Protein AF-A0AAV4T7Y0-F1 (afdb_monomer_lite)

InterPro domains:
  IPR001791 Laminin G domain [PF02210] (9-68)
  IPR001791 Laminin G domain [PS50025] (1-98)
  IPR013320 Concanavalin A-like lectin/glucanase domain superfamily [SSF49899] (9-99)
  IPR050372 Neurexin-related cell adhesion and synaptic protein [PTHR15036] (11-113)

Sequence (116 aa):
ITRATGFCHLSITVDGVYTERASTAGSFSMLSSSVIYVGGLAPTMAAQVLPASRVRNNFIGCVRKVEFIADSVNLDLISLAKSQSKLLRYHGDVQFFCQEMEAADPITFTTREAFL

Secondary structure (DSSP, 8-state):
-----EEEEEEEEETTTEEEEEEEEES--S--------S---HHHHHHH-TT-S--SPP-S-----EEEETTEEEEHHHHHHTT-TT----S---SS----PPPPPP---STT---

Foldseek 3Di:
DPLDKDKDKDWDDDPNPDIDIDIDIDSDDDDDDPDDDDQADDLVCCCVVPVPDPDSDGHDFDDDQDWDDDDPDIDRPLVCVVVVPPSDDDDDDDDSDGDDDDDDDDDDDPDPPDDD

pLDDT: mean 87.63, std 8.83, range [47.72, 98.31]

Structure (mmCIF, N/CA/C/O backbone):
data_AF-A0AAV4T7Y0-F1
#
_entry.id   AF-A0AAV4T7Y0-F1
#
loop_
_atom_site.group_PDB
_atom_site.id
_atom_site.type_symbol
_atom_site.label_atom_id
_atom_site.label_alt_id
_atom_site.label_comp_id
_atom_site.label_asym_id
_atom_site.label_entity_id
_atom_site.label_seq_id
_atom_site.pdbx_PDB_ins_code
_atom_site.Cartn_x
_atom_site.Cartn_y
_atom_site.Cartn_z
_atom_site.occupancy
_atom_site.B_iso_or_equiv
_atom_site.auth_seq_id
_atom_site.auth_comp_id
_atom_site.auth_asym_id
_atom_site.auth_atom_id
_atom_site.pdbx_PDB_model_num
ATOM 1 N N . ILE A 1 1 ? 36.613 11.281 -14.595 1.00 47.72 1 ILE A N 1
ATOM 2 C CA . ILE A 1 1 ? 35.371 10.590 -15.016 1.00 47.72 1 ILE A CA 1
ATOM 3 C C . ILE A 1 1 ? 34.258 11.116 -14.119 1.00 47.72 1 ILE A C 1
ATOM 5 O O . ILE A 1 1 ? 34.182 10.728 -12.960 1.00 47.72 1 ILE A O 1
ATOM 9 N N . THR A 1 2 ? 33.497 12.103 -14.580 1.00 53.91 2 THR A N 1
ATOM 10 C CA . THR A 1 2 ? 32.340 12.635 -13.847 1.00 53.91 2 THR A CA 1
ATOM 11 C C . THR A 1 2 ? 31.289 11.532 -13.768 1.00 53.91 2 THR A C 1
ATOM 13 O O . THR A 1 2 ? 30.915 10.973 -14.796 1.00 53.91 2 THR A O 1
ATOM 16 N N . ARG A 1 3 ? 30.853 11.157 -12.556 1.00 62.78 3 ARG A N 1
ATOM 17 C CA . ARG A 1 3 ? 29.737 10.214 -12.384 1.00 62.78 3 ARG A CA 1
ATOM 18 C C . ARG A 1 3 ? 28.519 10.832 -13.066 1.00 62.78 3 ARG A C 1
ATOM 20 O O . ARG A 1 3 ? 27.999 11.829 -12.571 1.00 62.78 3 ARG A O 1
ATOM 27 N N . ALA A 1 4 ? 28.120 10.289 -14.214 1.00 73.06 4 ALA A N 1
ATOM 28 C CA . ALA A 1 4 ? 26.913 10.722 -14.895 1.00 73.06 4 ALA A CA 1
ATOM 29 C C . ALA A 1 4 ? 25.735 10.567 -13.925 1.00 73.06 4 ALA A C 1
ATOM 31 O O . ALA A 1 4 ? 25.544 9.504 -13.334 1.00 73.06 4 ALA A O 1
ATOM 32 N N . THR A 1 5 ? 24.990 11.647 -13.711 1.00 79.19 5 THR A N 1
ATOM 33 C CA . THR A 1 5 ? 23.736 11.604 -12.963 1.00 79.19 5 THR A CA 1
ATOM 34 C C . THR A 1 5 ? 22.719 10.826 -13.789 1.00 79.19 5 THR A C 1
ATOM 36 O O . THR A 1 5 ? 22.362 11.253 -14.887 1.00 79.19 5 THR A O 1
ATOM 39 N N . GLY A 1 6 ? 22.273 9.685 -13.278 1.00 82.44 6 GLY A N 1
ATOM 40 C CA . GLY A 1 6 ? 21.109 8.979 -13.787 1.00 82.44 6 GLY A CA 1
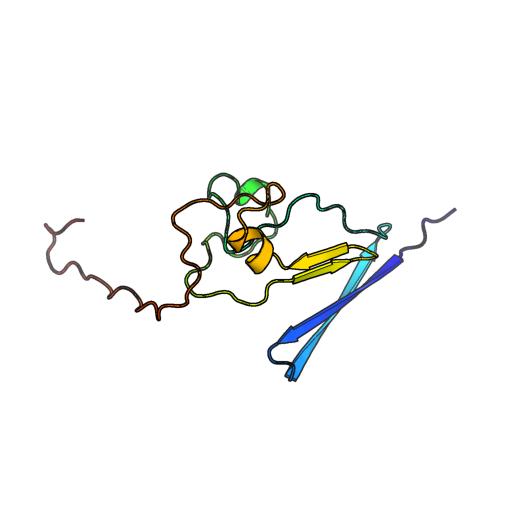ATOM 41 C C . GLY A 1 6 ? 19.827 9.697 -13.371 1.00 82.44 6 GLY A C 1
ATOM 42 O O . GLY A 1 6 ? 19.756 10.304 -12.298 1.00 82.44 6 GLY A O 1
ATOM 43 N N . PHE A 1 7 ? 18.817 9.620 -14.234 1.00 88.44 7 PHE A N 1
ATOM 44 C CA . PHE A 1 7 ? 17.464 10.084 -13.951 1.00 88.44 7 PHE A CA 1
ATOM 45 C C . PHE A 1 7 ? 16.537 8.873 -13.922 1.00 88.44 7 PHE A C 1
ATOM 47 O O . PHE A 1 7 ? 16.442 8.137 -14.902 1.00 88.44 7 PHE A O 1
ATOM 54 N N . CYS A 1 8 ? 15.860 8.663 -12.796 1.00 89.81 8 CYS A N 1
ATOM 55 C CA . CYS A 1 8 ? 14.824 7.645 -12.665 1.00 89.81 8 CYS A CA 1
ATOM 56 C C . CYS A 1 8 ? 13.459 8.322 -12.752 1.00 89.81 8 CYS A C 1
ATOM 58 O O . CYS A 1 8 ? 13.211 9.304 -12.049 1.00 89.81 8 CYS A O 1
ATOM 60 N N . HIS A 1 9 ? 12.581 7.793 -13.600 1.00 91.88 9 HIS A N 1
ATOM 61 C CA . HIS A 1 9 ? 11.220 8.290 -13.758 1.00 91.88 9 HIS A CA 1
ATOM 62 C C . HIS A 1 9 ? 10.254 7.510 -12.870 1.00 91.88 9 HIS A C 1
ATOM 64 O O . HIS A 1 9 ? 10.355 6.293 -12.732 1.00 91.88 9 HIS A O 1
ATOM 70 N N . LEU A 1 10 ? 9.306 8.229 -12.281 1.00 94.12 10 LEU A N 1
ATOM 71 C CA . LEU A 1 10 ? 8.279 7.705 -11.392 1.00 94.12 10 LEU A CA 1
ATOM 72 C C . LEU A 1 10 ? 6.910 8.049 -11.973 1.00 94.12 10 LEU A C 1
ATOM 74 O O . LEU A 1 10 ? 6.712 9.153 -12.484 1.00 94.12 10 LEU A O 1
ATOM 78 N N . SER A 1 11 ? 5.965 7.122 -11.866 1.00 96.75 11 SER A N 1
ATOM 79 C CA . SER A 1 11 ? 4.572 7.336 -12.249 1.00 96.75 11 SER A CA 1
ATOM 80 C C . SER A 1 11 ? 3.670 6.700 -11.204 1.00 96.75 11 SER A C 1
ATOM 82 O O . SER A 1 11 ? 3.838 5.528 -10.876 1.00 96.75 11 SER A O 1
ATOM 84 N N . ILE A 1 12 ? 2.706 7.462 -10.704 1.00 97.50 12 ILE A N 1
ATOM 85 C CA . ILE A 1 12 ? 1.638 6.968 -9.834 1.00 97.50 12 ILE A CA 1
ATOM 86 C C . ILE A 1 12 ? 0.311 7.166 -10.550 1.00 97.50 12 ILE A C 1
ATOM 88 O O . ILE A 1 12 ? 0.128 8.145 -11.269 1.00 97.50 12 ILE A O 1
ATOM 92 N N . THR A 1 13 ? -0.605 6.212 -10.419 1.00 97.88 13 THR A N 1
ATOM 93 C CA . THR A 1 13 ? -1.940 6.321 -11.007 1.00 97.88 13 THR A CA 1
ATOM 94 C C . THR A 1 13 ? -2.991 5.860 -10.016 1.00 97.88 13 THR A C 1
ATOM 96 O O . THR A 1 13 ? -2.864 4.788 -9.431 1.00 97.88 13 THR A O 1
ATOM 99 N N . VAL A 1 14 ? -4.019 6.686 -9.842 1.00 98.12 14 VAL A N 1
ATOM 100 C CA . VAL A 1 14 ? -5.166 6.432 -8.969 1.00 98.12 14 VAL A CA 1
ATOM 101 C C . VAL A 1 14 ? -6.394 6.219 -9.848 1.00 98.12 14 VAL A C 1
ATOM 103 O O . VAL A 1 14 ? -6.638 6.983 -10.785 1.00 98.12 14 VAL A O 1
ATOM 106 N N . ASP A 1 15 ? -7.113 5.126 -9.587 1.00 96.75 15 ASP A N 1
ATOM 107 C CA . ASP A 1 15 ? -8.326 4.688 -10.298 1.00 96.75 15 ASP A CA 1
ATOM 108 C C . ASP A 1 15 ? -8.185 4.515 -11.821 1.00 96.75 15 ASP A C 1
ATOM 110 O O . ASP A 1 15 ? -9.172 4.385 -12.538 1.00 96.75 15 ASP A O 1
ATOM 114 N N . GLY A 1 16 ? -6.953 4.503 -12.338 1.00 96.19 16 GLY A N 1
ATOM 115 C CA . GLY A 1 16 ? -6.689 4.493 -13.780 1.00 96.19 16 GLY A CA 1
ATOM 116 C C . GLY A 1 16 ? -6.960 5.832 -14.477 1.00 96.19 16 GLY A C 1
ATOM 117 O O . GLY A 1 16 ? -6.871 5.894 -15.699 1.00 96.19 16 GLY A O 1
ATOM 118 N N . VAL A 1 17 ? -7.282 6.889 -13.725 1.00 98.00 17 VAL A N 1
ATOM 119 C CA . VAL A 1 17 ? -7.705 8.191 -14.269 1.00 98.00 17 VAL A CA 1
ATOM 120 C C . VAL A 1 17 ? -6.685 9.276 -13.957 1.00 98.00 17 VAL A C 1
ATOM 122 O O . VAL A 1 17 ? -6.267 10.018 -14.844 1.00 98.00 17 VAL A O 1
ATOM 125 N N . TYR A 1 18 ? -6.268 9.369 -12.698 1.00 97.88 18 TYR A N 1
ATOM 126 C CA . TYR A 1 18 ? -5.381 10.431 -12.244 1.00 97.88 18 TYR A CA 1
ATOM 127 C C . TYR A 1 18 ? -3.950 9.922 -12.217 1.00 97.88 18 TYR A C 1
ATOM 129 O O . TYR A 1 18 ? -3.607 9.093 -11.375 1.00 97.88 18 TYR A O 1
ATOM 137 N N . THR A 1 19 ? -3.121 10.417 -13.135 1.00 98.12 19 THR A N 1
ATOM 138 C CA . THR A 1 19 ? -1.708 10.043 -13.234 1.00 98.12 19 THR A CA 1
ATOM 139 C C . THR A 1 19 ? -0.806 11.226 -12.921 1.00 98.12 19 THR A C 1
ATOM 141 O O . THR A 1 19 ? -0.858 12.245 -13.603 1.00 98.12 19 THR A O 1
ATOM 144 N N . GLU A 1 20 ? 0.092 11.037 -11.958 1.00 98.31 20 GLU A N 1
ATOM 145 C CA . GLU A 1 20 ? 1.159 11.980 -11.623 1.00 98.31 20 GLU A CA 1
ATOM 146 C C . GLU A 1 20 ? 2.520 11.377 -11.971 1.00 98.31 20 GLU A C 1
ATOM 148 O O . GLU A 1 20 ? 2.753 10.177 -11.786 1.00 98.31 20 GLU A O 1
ATOM 153 N N . ARG A 1 21 ? 3.429 12.209 -12.491 1.00 97.56 21 ARG A N 1
ATOM 154 C CA . ARG A 1 21 ? 4.775 11.793 -12.908 1.00 97.56 21 ARG A CA 1
ATOM 155 C C . ARG A 1 21 ? 5.835 12.646 -12.232 1.00 97.56 21 ARG A C 1
ATOM 157 O O . ARG A 1 21 ? 5.703 13.860 -12.143 1.00 97.56 21 ARG A O 1
ATOM 164 N N . ALA A 1 22 ? 6.919 12.010 -11.808 1.00 95.75 22 ALA A N 1
ATOM 165 C CA . ALA A 1 22 ? 8.051 12.676 -11.175 1.00 95.75 22 ALA A CA 1
ATOM 166 C C . ALA A 1 22 ? 9.375 12.082 -11.663 1.00 95.75 22 ALA A C 1
ATOM 168 O O . ALA A 1 22 ? 9.405 11.076 -12.372 1.00 95.75 22 ALA A O 1
ATOM 169 N N . SER A 1 23 ? 10.491 12.719 -11.312 1.00 92.88 23 SER A N 1
ATOM 170 C CA . SER A 1 23 ? 11.829 12.192 -11.590 1.00 92.88 23 SER A CA 1
ATOM 171 C C . SER A 1 23 ? 12.760 12.428 -10.410 1.00 92.88 23 SER A C 1
ATOM 173 O O . SER A 1 23 ? 12.677 13.457 -9.743 1.00 92.88 23 SER A O 1
ATOM 175 N N . THR A 1 24 ? 13.667 11.488 -10.171 1.00 90.81 24 TH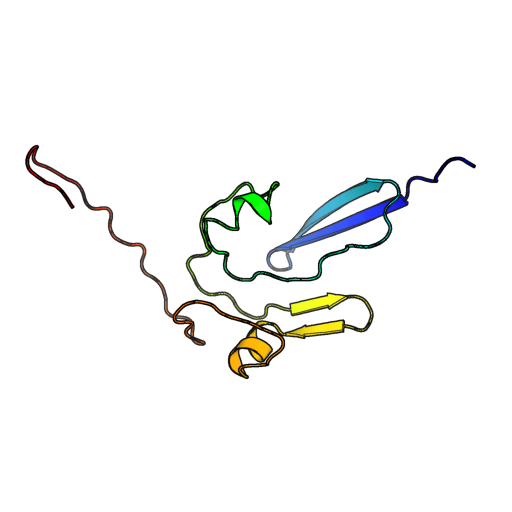R A N 1
ATOM 176 C CA . THR A 1 24 ? 14.736 11.614 -9.175 1.00 90.81 24 THR A CA 1
ATOM 177 C C . THR A 1 24 ? 16.082 11.566 -9.882 1.00 90.81 24 THR A C 1
ATOM 179 O O . THR A 1 24 ? 16.275 10.722 -10.757 1.00 90.81 24 THR A O 1
ATOM 182 N N . ALA A 1 25 ? 17.012 12.438 -9.499 1.00 90.94 25 ALA A N 1
ATOM 183 C CA . ALA A 1 25 ? 18.355 12.483 -10.068 1.00 90.94 25 ALA A CA 1
ATOM 184 C C . ALA A 1 25 ? 19.390 12.000 -9.048 1.00 90.94 25 ALA A C 1
ATOM 186 O O . ALA A 1 25 ? 19.333 12.367 -7.873 1.00 90.94 25 ALA A O 1
ATOM 187 N N . GLY A 1 26 ? 20.358 11.207 -9.494 1.00 87.25 26 GLY A N 1
ATOM 188 C CA . GLY A 1 26 ? 21.456 10.761 -8.645 1.00 87.25 26 GLY A CA 1
ATOM 189 C C . GLY A 1 26 ? 22.368 9.763 -9.339 1.00 87.25 26 GLY A C 1
ATOM 190 O O . GLY A 1 26 ? 22.276 9.546 -10.537 1.00 87.25 26 GLY A O 1
ATOM 191 N N . SER A 1 27 ? 23.282 9.155 -8.590 1.00 87.00 27 SER A N 1
ATOM 192 C CA . SER A 1 27 ? 24.180 8.112 -9.122 1.00 87.00 27 SER A CA 1
ATOM 193 C C . SER A 1 27 ? 23.651 6.691 -8.893 1.00 87.00 27 SER A C 1
ATOM 195 O O . SER A 1 27 ? 24.390 5.723 -9.046 1.00 87.00 27 SER A O 1
ATOM 197 N N . PHE A 1 28 ? 22.381 6.568 -8.504 1.00 83.62 28 PHE A N 1
ATOM 198 C CA . PHE A 1 28 ? 21.710 5.301 -8.245 1.00 83.62 28 PHE A CA 1
ATOM 199 C C . PHE A 1 28 ? 20.969 4.809 -9.493 1.00 83.62 28 PHE A C 1
ATOM 201 O O . PHE A 1 28 ? 20.442 5.602 -10.269 1.00 83.62 28 PHE A O 1
ATOM 208 N N . SER A 1 29 ? 20.925 3.489 -9.662 1.00 79.38 29 SER A N 1
ATOM 209 C CA . SER A 1 29 ? 20.218 2.814 -10.759 1.00 79.38 29 SER A CA 1
ATOM 210 C C . SER A 1 29 ? 19.239 1.737 -10.285 1.00 79.38 29 SER A C 1
ATOM 212 O O . SER A 1 29 ? 18.483 1.217 -11.097 1.00 79.38 29 SER A O 1
ATOM 214 N N . MET A 1 30 ? 19.242 1.394 -8.992 1.00 81.69 30 MET A N 1
ATOM 215 C CA . MET A 1 30 ? 18.444 0.303 -8.431 1.00 81.69 30 MET A CA 1
ATOM 216 C C . MET A 1 30 ? 17.897 0.673 -7.048 1.00 81.69 30 MET A C 1
ATOM 218 O O . MET A 1 30 ? 18.539 1.407 -6.294 1.00 81.69 30 MET A O 1
ATOM 222 N N . LEU A 1 31 ? 16.719 0.143 -6.711 1.00 84.19 31 LEU A N 1
ATOM 223 C CA . LEU A 1 31 ? 16.138 0.217 -5.370 1.00 84.19 31 LEU A CA 1
ATOM 224 C C . LEU A 1 31 ? 16.644 -0.958 -4.523 1.00 84.19 31 LEU A C 1
ATOM 226 O O . LEU A 1 31 ? 16.597 -2.101 -4.963 1.00 84.19 31 LEU A O 1
ATOM 230 N N . SER A 1 32 ? 17.106 -0.691 -3.300 1.00 80.00 32 SER A N 1
ATOM 231 C CA . SER A 1 32 ? 17.771 -1.687 -2.444 1.00 80.00 32 SER A CA 1
ATOM 232 C C . SER A 1 32 ? 16.909 -2.178 -1.271 1.00 80.00 32 SER A C 1
ATOM 234 O O . SER A 1 32 ? 17.429 -2.371 -0.170 1.00 80.00 32 SER A O 1
ATOM 236 N N . SER A 1 33 ? 15.592 -2.329 -1.449 1.00 79.44 33 SER A N 1
ATOM 237 C CA . SER A 1 33 ? 14.726 -2.806 -0.359 1.00 79.44 33 SER A CA 1
ATOM 238 C C . SER A 1 33 ? 14.726 -4.331 -0.266 1.00 79.44 33 SER A C 1
ATOM 240 O O . SER A 1 33 ? 14.531 -5.010 -1.270 1.00 79.44 33 SER A O 1
ATOM 242 N N . SER A 1 34 ? 14.897 -4.870 0.943 1.00 81.38 34 SER A N 1
ATOM 243 C CA . SER A 1 34 ? 14.835 -6.312 1.228 1.00 81.38 34 SER A CA 1
ATOM 244 C C . SER A 1 34 ? 13.513 -6.757 1.859 1.00 81.38 34 SER A C 1
ATOM 246 O O . SER A 1 34 ? 13.253 -7.955 1.950 1.00 81.38 34 SER A O 1
ATOM 248 N N . VAL A 1 35 ? 12.683 -5.812 2.311 1.00 86.50 35 VAL A N 1
ATOM 249 C CA . VAL A 1 35 ? 11.428 -6.086 3.020 1.00 86.50 35 VAL A CA 1
ATOM 250 C C . VAL A 1 35 ? 10.332 -5.159 2.504 1.00 86.50 35 VAL A C 1
ATOM 252 O O . VAL A 1 35 ? 10.573 -3.984 2.221 1.00 86.50 35 VAL A O 1
ATOM 255 N N . ILE A 1 36 ? 9.117 -5.692 2.397 1.00 89.56 36 ILE A N 1
ATOM 256 C CA . ILE A 1 36 ? 7.908 -4.946 2.042 1.00 89.56 36 ILE A CA 1
ATOM 257 C C . ILE A 1 36 ? 6.957 -4.999 3.238 1.00 89.56 36 ILE A C 1
ATOM 259 O O . ILE A 1 36 ? 6.690 -6.074 3.774 1.00 89.56 36 ILE A O 1
ATOM 263 N N . TYR A 1 37 ? 6.441 -3.840 3.644 1.00 90.81 37 TYR A N 1
ATOM 264 C CA . TYR A 1 37 ? 5.439 -3.714 4.703 1.00 90.81 37 TYR A CA 1
ATOM 265 C C . TYR A 1 37 ? 4.095 -3.337 4.081 1.00 90.81 37 TYR A C 1
ATOM 267 O O . TYR A 1 37 ? 4.027 -2.420 3.263 1.00 90.81 37 TYR A O 1
ATOM 275 N N . VAL A 1 38 ? 3.027 -4.031 4.471 1.00 93.06 38 VAL A N 1
ATOM 276 C CA . VAL A 1 38 ? 1.660 -3.793 3.984 1.00 93.06 38 VAL A CA 1
ATOM 277 C C . VAL A 1 38 ? 0.752 -3.544 5.182 1.00 93.06 38 VAL A C 1
ATOM 279 O O . VAL A 1 38 ? 0.837 -4.251 6.182 1.00 93.06 38 VAL A O 1
ATOM 282 N N . GLY A 1 39 ? -0.103 -2.525 5.098 1.00 91.81 39 GLY A N 1
ATOM 283 C CA . GLY A 1 39 ? -1.069 -2.169 6.145 1.00 91.81 39 GLY A CA 1
ATOM 284 C C . GLY A 1 39 ? -0.473 -1.430 7.346 1.00 91.81 39 GLY A C 1
ATOM 285 O O . GLY A 1 39 ? -1.162 -0.640 7.980 1.00 91.81 39 GLY A O 1
ATOM 286 N N . GLY A 1 40 ? 0.810 -1.599 7.643 1.00 90.62 40 GLY A N 1
ATOM 287 C CA . GLY A 1 40 ? 1.454 -0.859 8.716 1.00 90.62 40 GLY A CA 1
ATOM 288 C C . GLY A 1 40 ? 2.709 -1.536 9.228 1.00 90.62 40 GLY A C 1
ATOM 289 O O . GLY A 1 40 ? 3.229 -2.483 8.638 1.00 90.62 40 GLY A O 1
ATOM 290 N N . LEU A 1 41 ? 3.195 -1.024 10.348 1.00 88.31 41 LEU A N 1
ATOM 291 C CA . LEU A 1 41 ? 4.375 -1.521 11.027 1.00 88.31 41 LEU A CA 1
ATOM 292 C C . LEU A 1 41 ? 4.282 -1.219 12.521 1.00 88.31 41 LEU A C 1
ATOM 294 O O . LEU A 1 41 ? 3.483 -0.395 12.965 1.00 88.31 41 LEU A O 1
ATOM 298 N N . ALA A 1 42 ? 5.090 -1.914 13.319 1.00 82.81 42 ALA A N 1
ATOM 299 C CA . ALA A 1 42 ? 5.143 -1.644 14.748 1.00 82.81 42 ALA A CA 1
ATOM 300 C C . ALA A 1 42 ? 5.568 -0.177 14.986 1.00 82.81 42 ALA A C 1
ATOM 302 O O . ALA A 1 42 ? 6.544 0.263 14.368 1.00 82.81 42 ALA A O 1
ATOM 303 N N . PRO A 1 43 ? 4.904 0.575 15.889 1.00 72.19 43 PRO A N 1
ATOM 304 C CA . PRO A 1 43 ? 5.203 1.994 16.115 1.00 72.19 43 PRO A CA 1
ATOM 305 C C . PRO A 1 43 ? 6.676 2.266 16.443 1.00 72.19 43 PRO A C 1
ATOM 307 O O . PRO A 1 43 ? 7.249 3.257 15.999 1.00 72.19 43 PRO A O 1
ATOM 310 N N . THR A 1 44 ? 7.311 1.345 17.171 1.00 73.12 44 THR A N 1
ATOM 311 C CA . THR A 1 44 ? 8.735 1.402 17.529 1.00 73.12 44 THR A CA 1
ATOM 312 C C . THR A 1 44 ? 9.663 1.251 16.324 1.00 73.12 44 THR A C 1
ATOM 314 O O . THR A 1 44 ? 10.741 1.836 16.307 1.00 73.12 44 THR A O 1
ATOM 317 N N . MET A 1 45 ? 9.243 0.513 15.294 1.00 75.25 45 MET A N 1
ATOM 318 C CA . MET A 1 45 ? 10.011 0.315 14.061 1.00 75.25 45 MET A CA 1
ATOM 319 C C . MET A 1 45 ? 9.731 1.401 13.020 1.00 75.25 45 MET A C 1
ATOM 321 O O . MET A 1 45 ? 10.576 1.654 12.164 1.00 75.25 45 MET A O 1
ATOM 325 N N . ALA A 1 46 ? 8.578 2.074 13.096 1.00 75.94 46 ALA A N 1
ATOM 326 C CA . ALA A 1 46 ? 8.165 3.073 12.113 1.00 75.94 46 ALA A CA 1
ATOM 327 C C . ALA A 1 46 ? 9.157 4.222 11.959 1.00 75.94 46 ALA A C 1
ATOM 329 O O . ALA A 1 46 ? 9.539 4.565 10.841 1.00 75.94 46 ALA A O 1
ATOM 330 N N . ALA A 1 47 ? 9.630 4.761 13.083 1.00 71.81 47 ALA A N 1
ATOM 331 C CA . ALA A 1 47 ? 10.583 5.863 13.086 1.00 71.81 47 ALA A CA 1
ATOM 332 C C . ALA A 1 47 ? 11.947 5.486 12.480 1.00 71.81 47 ALA A C 1
ATOM 334 O O . ALA A 1 47 ? 12.616 6.341 11.907 1.00 71.81 47 ALA A O 1
ATOM 335 N N . GLN A 1 48 ? 12.355 4.219 12.594 1.00 77.38 48 GLN A N 1
ATOM 336 C CA . GLN A 1 48 ? 13.645 3.738 12.096 1.00 77.38 48 GLN A CA 1
ATOM 337 C C . GLN A 1 48 ? 13.580 3.326 10.622 1.00 77.38 48 GLN A C 1
ATOM 339 O O . GLN A 1 48 ? 14.495 3.617 9.857 1.00 77.38 48 GLN A O 1
ATOM 344 N N . VAL A 1 49 ? 12.517 2.623 10.229 1.00 79.44 49 VAL A N 1
ATOM 345 C CA . VAL A 1 49 ? 12.395 2.010 8.899 1.00 79.44 49 VAL A CA 1
ATOM 346 C C . VAL A 1 49 ? 11.855 2.999 7.866 1.00 79.44 49 VAL A C 1
ATOM 348 O O . VAL A 1 49 ? 12.231 2.926 6.698 1.00 79.44 49 VAL A O 1
ATOM 351 N N . LEU A 1 50 ? 11.005 3.947 8.276 1.00 80.50 50 LEU A N 1
ATOM 352 C CA . LEU A 1 50 ? 10.357 4.904 7.377 1.00 80.50 50 LEU A CA 1
ATOM 353 C C . LEU A 1 50 ? 10.659 6.360 7.777 1.00 80.50 50 LEU A C 1
ATOM 355 O O . LEU A 1 50 ? 9.740 7.112 8.112 1.00 80.50 50 LEU A O 1
ATOM 359 N N . PRO A 1 51 ? 11.927 6.805 7.704 1.00 77.25 51 PRO A N 1
ATOM 360 C CA . PRO A 1 51 ? 12.325 8.144 8.144 1.00 77.25 51 PRO A CA 1
ATOM 361 C C . PRO A 1 51 ? 11.646 9.273 7.351 1.00 77.25 51 PRO A C 1
ATOM 363 O O . PRO A 1 51 ? 11.484 10.377 7.862 1.00 77.25 51 PRO A O 1
ATOM 366 N N . ALA A 1 52 ? 11.218 8.999 6.114 1.00 83.00 52 ALA A N 1
ATOM 367 C CA . ALA A 1 52 ? 10.521 9.955 5.255 1.00 83.00 52 ALA A CA 1
ATOM 368 C C . ALA A 1 52 ? 8.983 9.875 5.346 1.00 83.00 52 ALA A C 1
ATOM 370 O O . ALA A 1 52 ? 8.296 10.636 4.658 1.00 83.00 52 ALA A O 1
ATOM 371 N N . SER A 1 53 ? 8.418 8.964 6.151 1.00 81.56 53 SER A N 1
ATOM 372 C CA . SER A 1 53 ? 6.962 8.843 6.247 1.00 81.56 53 SER A CA 1
ATOM 373 C C . SER A 1 53 ? 6.358 10.054 6.954 1.00 81.56 53 SER A C 1
ATOM 375 O O . SER A 1 53 ? 6.732 10.400 8.074 1.00 81.56 53 SER A O 1
ATOM 377 N N . ARG A 1 54 ? 5.363 10.672 6.309 1.00 82.56 54 ARG A N 1
ATOM 378 C CA . ARG A 1 54 ? 4.559 11.762 6.887 1.00 82.56 54 ARG A CA 1
ATOM 379 C C . ARG A 1 54 ? 3.442 11.253 7.801 1.00 82.56 54 ARG A C 1
ATOM 381 O O . ARG A 1 54 ? 2.840 12.046 8.517 1.00 82.56 54 ARG A O 1
ATOM 388 N N . VAL A 1 55 ? 3.171 9.946 7.785 1.00 80.62 55 VAL A N 1
ATOM 389 C CA . VAL A 1 55 ? 2.104 9.296 8.557 1.00 80.62 55 VAL A CA 1
ATOM 390 C C . VAL A 1 55 ? 2.717 8.257 9.489 1.00 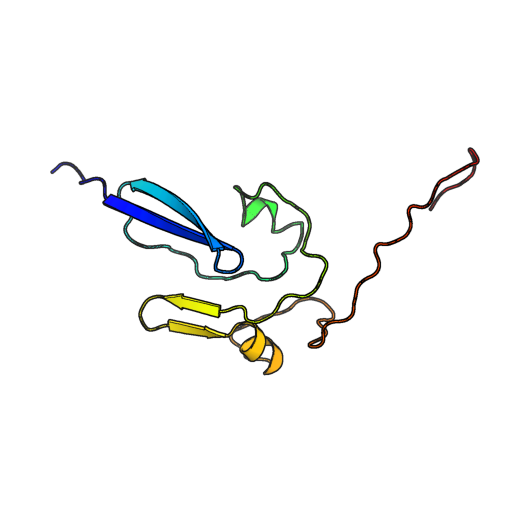80.62 55 VAL A C 1
ATOM 392 O O . VAL A 1 55 ? 3.571 7.469 9.084 1.00 80.62 55 VAL A O 1
ATOM 395 N N . ARG A 1 56 ? 2.285 8.270 10.753 1.00 78.06 56 ARG A N 1
ATOM 396 C CA . ARG A 1 56 ? 2.759 7.339 11.792 1.00 78.06 56 ARG A CA 1
ATOM 397 C C . ARG A 1 56 ? 1.721 6.297 12.209 1.00 78.06 56 ARG A C 1
ATOM 399 O O . ARG A 1 56 ? 2.055 5.391 12.963 1.00 78.06 56 ARG A O 1
ATOM 406 N N . ASN A 1 57 ? 0.488 6.434 11.731 1.00 85.31 57 ASN A N 1
ATOM 407 C CA . ASN A 1 57 ? -0.595 5.504 12.021 1.00 85.31 57 ASN A CA 1
ATOM 408 C C . ASN A 1 57 ? -0.587 4.350 11.016 1.00 85.31 57 ASN A C 1
ATOM 410 O O . ASN A 1 57 ? -0.239 4.539 9.849 1.00 85.31 57 ASN A O 1
ATOM 414 N N . ASN A 1 58 ? -1.004 3.172 11.475 1.00 89.88 58 ASN A N 1
ATOM 415 C CA . ASN A 1 58 ? -1.272 2.041 10.595 1.00 89.88 58 ASN A CA 1
ATOM 416 C C . ASN A 1 58 ? -2.559 2.282 9.796 1.00 89.88 58 ASN A C 1
ATOM 418 O O . ASN A 1 58 ? -3.406 3.092 10.177 1.00 89.88 58 ASN A O 1
ATOM 422 N N . PHE A 1 59 ? -2.689 1.579 8.677 1.00 91.12 59 PHE A N 1
ATOM 423 C CA . PHE A 1 59 ? -3.870 1.624 7.832 1.00 91.12 59 PHE A CA 1
ATOM 424 C C . PHE A 1 59 ? -5.063 0.992 8.554 1.00 91.12 59 PHE A C 1
ATOM 426 O O . PHE A 1 59 ? -4.947 -0.089 9.131 1.00 91.12 59 PHE A O 1
ATOM 433 N N . ILE A 1 60 ? -6.209 1.666 8.492 1.00 89.88 60 ILE A N 1
ATOM 434 C CA . ILE A 1 60 ? -7.487 1.180 9.010 1.00 89.88 60 ILE A CA 1
ATOM 435 C C . ILE A 1 60 ? -8.418 1.043 7.808 1.00 89.88 60 ILE A C 1
ATOM 437 O O . ILE A 1 60 ? -8.700 2.031 7.131 1.00 89.88 60 ILE A O 1
ATOM 441 N N . GLY A 1 61 ? -8.853 -0.183 7.525 1.00 90.69 61 GLY A N 1
ATOM 442 C CA . GLY A 1 61 ? -9.724 -0.507 6.398 1.00 90.69 61 GLY A CA 1
ATOM 443 C C . GLY A 1 61 ? -9.272 -1.753 5.640 1.00 90.69 61 GLY A C 1
ATOM 444 O O . GLY A 1 61 ? -8.400 -2.502 6.081 1.00 90.69 61 GLY A O 1
ATOM 445 N N . CYS A 1 62 ? -9.856 -1.961 4.462 1.00 92.62 62 CYS A N 1
ATOM 446 C CA . CYS A 1 62 ? -9.571 -3.119 3.621 1.00 92.62 62 CYS A CA 1
ATOM 447 C C . CYS A 1 62 ? -8.550 -2.800 2.528 1.00 92.62 62 CYS A C 1
ATOM 449 O O . CYS A 1 62 ? -8.674 -1.806 1.814 1.00 92.62 62 CYS A O 1
ATOM 451 N N . VAL A 1 63 ? -7.597 -3.709 2.323 1.00 93.81 63 VAL A N 1
ATOM 452 C CA . VAL A 1 63 ? -6.667 -3.669 1.190 1.00 93.81 6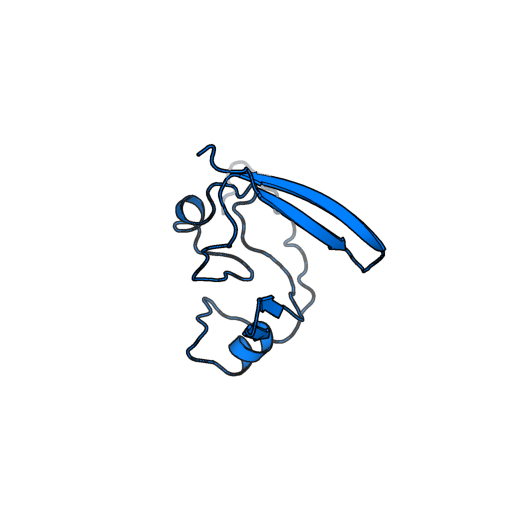3 VAL A CA 1
ATOM 453 C C . VAL A 1 63 ? -6.841 -4.942 0.368 1.00 93.81 63 VAL A C 1
ATOM 455 O O . VAL A 1 63 ? -6.989 -6.035 0.913 1.00 93.81 63 VAL A O 1
ATOM 458 N N . ARG A 1 64 ? -6.836 -4.816 -0.960 1.00 94.38 64 ARG A N 1
ATOM 459 C CA . ARG A 1 64 ? -6.959 -5.947 -1.889 1.00 94.38 64 ARG A CA 1
ATOM 460 C C . ARG A 1 64 ? -5.989 -5.798 -3.052 1.00 94.38 64 ARG A C 1
ATOM 462 O O . ARG A 1 64 ? -5.651 -4.675 -3.406 1.00 94.38 64 ARG A O 1
ATOM 469 N N . LYS A 1 65 ? -5.635 -6.926 -3.680 1.00 94.88 65 LYS A N 1
ATOM 470 C CA . LYS A 1 65 ? -4.812 -6.983 -4.903 1.00 94.88 65 LYS A CA 1
ATOM 471 C C . LYS A 1 65 ? -3.495 -6.202 -4.769 1.00 94.88 65 LYS A C 1
ATOM 473 O O . LYS A 1 65 ? -3.220 -5.300 -5.551 1.00 94.88 65 LYS A O 1
ATOM 478 N N . VAL A 1 66 ? -2.719 -6.515 -3.729 1.00 96.50 66 VAL A N 1
ATOM 479 C CA . VAL A 1 66 ? -1.406 -5.893 -3.514 1.00 96.50 66 VAL A CA 1
ATOM 480 C C . VAL A 1 66 ? -0.341 -6.753 -4.172 1.00 96.50 66 VAL A C 1
ATOM 482 O O . VAL A 1 66 ? -0.077 -7.865 -3.716 1.00 96.50 66 VAL A O 1
ATOM 485 N N . GLU A 1 67 ? 0.273 -6.211 -5.216 1.00 95.25 67 GLU A N 1
ATOM 486 C CA . GLU A 1 67 ? 1.267 -6.902 -6.030 1.00 95.25 67 GLU A CA 1
ATOM 487 C C . GLU A 1 67 ? 2.574 -6.109 -6.062 1.00 95.25 67 GLU A C 1
ATOM 489 O O . GLU A 1 67 ? 2.575 -4.877 -6.132 1.00 95.25 67 GLU A O 1
ATOM 494 N N . PHE A 1 68 ? 3.695 -6.823 -6.018 1.00 93.31 68 PHE A N 1
ATOM 495 C CA . PHE A 1 68 ? 5.019 -6.263 -6.257 1.00 93.31 68 PHE A CA 1
ATOM 496 C C . PHE A 1 68 ? 5.640 -6.940 -7.473 1.00 93.31 68 PHE A C 1
ATOM 498 O O . PHE A 1 68 ? 5.824 -8.157 -7.481 1.00 93.31 68 PHE A O 1
ATOM 505 N N . ILE A 1 69 ? 5.969 -6.140 -8.486 1.00 93.19 69 ILE A N 1
ATOM 506 C CA . ILE A 1 69 ? 6.530 -6.611 -9.750 1.00 93.19 69 ILE A CA 1
ATOM 507 C C . ILE A 1 69 ? 7.819 -5.837 -10.022 1.00 93.19 69 ILE A C 1
ATOM 509 O O . ILE A 1 69 ? 7.798 -4.609 -10.109 1.00 93.19 69 ILE A O 1
ATOM 513 N N . ALA A 1 70 ? 8.931 -6.555 -10.150 1.00 90.81 70 ALA A N 1
ATOM 514 C CA . ALA A 1 70 ? 10.234 -5.998 -10.496 1.00 90.81 70 ALA A CA 1
ATOM 515 C C . ALA A 1 70 ? 11.093 -7.068 -11.180 1.00 90.81 70 ALA A C 1
ATOM 517 O O . ALA A 1 70 ? 11.237 -8.170 -10.655 1.00 90.81 70 ALA A O 1
ATOM 518 N N . ASP A 1 71 ? 11.684 -6.744 -12.329 1.00 88.00 71 ASP A N 1
ATOM 519 C CA . ASP A 1 71 ? 12.495 -7.668 -13.131 1.00 88.00 71 ASP A CA 1
ATOM 520 C C . ASP A 1 71 ? 11.778 -9.013 -13.390 1.00 88.00 71 ASP A C 1
ATOM 522 O O . ASP A 1 71 ? 10.737 -9.046 -14.045 1.00 88.00 71 ASP A O 1
ATOM 526 N N . SER A 1 72 ? 12.316 -10.127 -12.882 1.00 90.25 72 SER A N 1
ATOM 527 C CA . SER A 1 72 ? 11.728 -11.473 -12.970 1.00 90.25 72 SER A CA 1
ATOM 528 C C . SER A 1 72 ? 10.860 -11.855 -11.765 1.00 90.25 72 SER A C 1
ATOM 530 O O . SER A 1 72 ? 10.360 -12.979 -11.691 1.00 90.25 72 SER A O 1
ATOM 532 N N . VAL A 1 73 ? 10.683 -10.944 -10.807 1.00 89.44 73 VAL A N 1
ATOM 533 C CA . VAL A 1 73 ? 9.930 -11.166 -9.573 1.00 89.44 73 VAL A CA 1
ATOM 534 C C . VAL A 1 73 ? 8.517 -10.611 -9.723 1.00 89.44 73 VAL A C 1
ATOM 536 O O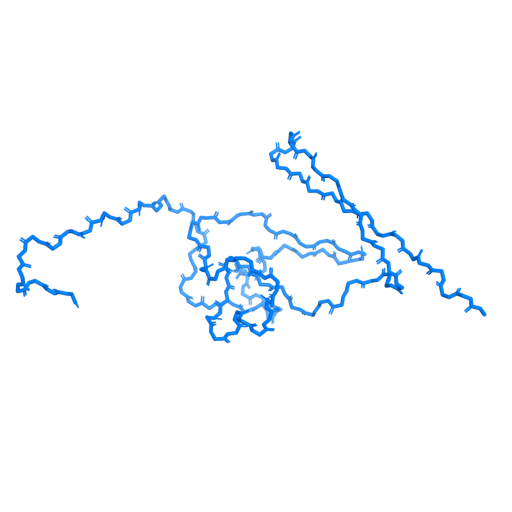 . VAL A 1 73 ? 8.325 -9.439 -10.041 1.00 89.44 73 VAL A O 1
ATOM 539 N N . ASN A 1 74 ? 7.526 -11.453 -9.437 1.00 93.81 74 ASN A N 1
ATOM 540 C CA . ASN A 1 74 ? 6.128 -11.067 -9.279 1.00 93.81 74 ASN A CA 1
ATOM 541 C C . ASN A 1 74 ? 5.584 -11.715 -7.998 1.00 93.81 74 ASN A C 1
ATOM 543 O O . ASN A 1 74 ? 5.582 -12.941 -7.872 1.00 93.81 74 ASN A O 1
ATOM 547 N N . LEU A 1 75 ? 5.173 -10.890 -7.037 1.00 93.25 75 LEU A N 1
ATOM 548 C CA . LEU A 1 75 ? 4.668 -11.313 -5.736 1.00 93.25 75 LEU A CA 1
ATOM 549 C C . LEU A 1 75 ? 3.249 -10.783 -5.527 1.00 93.25 75 LEU A C 1
ATOM 551 O O . LEU A 1 75 ? 3.066 -9.583 -5.327 1.00 93.25 75 LEU A O 1
ATOM 555 N N . ASP A 1 76 ? 2.263 -11.678 -5.472 1.00 95.25 76 ASP A N 1
ATOM 556 C CA . ASP A 1 76 ? 0.934 -11.367 -4.931 1.00 95.25 76 ASP A CA 1
ATOM 557 C C . ASP A 1 76 ? 0.977 -11.498 -3.403 1.00 95.25 76 ASP A C 1
ATOM 559 O O . ASP A 1 76 ? 0.909 -12.594 -2.837 1.00 95.25 76 ASP A O 1
ATOM 563 N N . LEU A 1 77 ? 1.117 -10.361 -2.720 1.00 94.69 77 LEU A N 1
ATOM 564 C CA . LEU A 1 77 ? 1.342 -10.321 -1.277 1.00 94.69 77 LEU A CA 1
ATOM 565 C C . LEU A 1 77 ? 0.117 -10.795 -0.488 1.00 94.69 77 LEU A C 1
ATOM 567 O O . LEU A 1 77 ? 0.269 -11.413 0.567 1.00 94.69 77 LEU A O 1
ATOM 571 N N . ILE A 1 78 ? -1.095 -10.546 -0.993 1.00 93.94 78 ILE A N 1
ATOM 572 C CA . ILE A 1 78 ? -2.328 -10.956 -0.311 1.00 93.94 78 ILE A CA 1
ATOM 573 C C . ILE A 1 78 ? -2.529 -12.465 -0.446 1.00 93.94 78 ILE A C 1
ATOM 575 O O . ILE A 1 78 ? -2.871 -13.123 0.539 1.00 93.94 78 ILE A O 1
ATOM 579 N N . SER A 1 79 ? -2.281 -13.035 -1.626 1.00 93.81 79 SER A N 1
ATOM 580 C CA . SER A 1 79 ? -2.364 -14.485 -1.827 1.00 93.81 79 SER A CA 1
ATOM 581 C C . SER A 1 79 ? -1.286 -15.236 -1.043 1.00 93.81 79 SER A C 1
ATOM 583 O O . SER A 1 79 ? -1.591 -16.249 -0.414 1.00 93.81 79 SER A O 1
ATOM 585 N N . LEU A 1 80 ? -0.057 -14.710 -0.990 1.00 94.06 80 LEU A N 1
ATOM 586 C CA . LEU A 1 80 ? 1.022 -15.276 -0.171 1.00 94.06 80 LEU A CA 1
ATOM 587 C C . LEU A 1 80 ? 0.704 -15.237 1.331 1.00 94.06 80 LEU A C 1
ATOM 589 O O . LEU A 1 80 ? 1.030 -16.183 2.052 1.00 94.06 80 LEU A O 1
ATOM 593 N N . ALA A 1 81 ? 0.056 -14.169 1.808 1.00 92.88 81 ALA A N 1
ATOM 594 C CA . ALA A 1 81 ? -0.399 -14.075 3.192 1.00 92.88 81 ALA A CA 1
ATOM 595 C C . ALA A 1 81 ? -1.508 -15.097 3.494 1.00 92.88 81 ALA A C 1
ATOM 597 O O . ALA A 1 81 ? -1.433 -15.799 4.503 1.00 92.88 81 ALA A O 1
ATOM 598 N N . LYS A 1 82 ? -2.492 -15.243 2.593 1.00 92.19 82 LYS A N 1
ATOM 599 C CA . LYS A 1 82 ? -3.575 -16.239 2.705 1.00 92.19 82 LYS A CA 1
ATOM 600 C C . LYS A 1 82 ? -3.054 -17.670 2.759 1.00 92.19 82 LYS A C 1
ATOM 602 O O . LYS A 1 82 ? -3.556 -18.474 3.536 1.00 92.19 82 LYS A O 1
ATOM 607 N N . SER A 1 83 ? -2.047 -17.990 1.946 1.00 93.06 83 SER A N 1
ATOM 608 C CA . SER A 1 83 ? -1.453 -19.328 1.895 1.00 93.06 83 SER A CA 1
ATOM 609 C C . SER A 1 83 ? -0.459 -19.601 3.029 1.00 93.06 83 SER A C 1
ATOM 611 O O . SER A 1 83 ? 0.214 -20.629 2.990 1.00 93.06 83 SER A O 1
ATOM 613 N N . GLN A 1 84 ? -0.297 -18.673 3.983 1.00 89.81 84 GLN A N 1
ATOM 614 C CA . GLN A 1 84 ? 0.688 -18.752 5.068 1.00 89.81 84 GLN A CA 1
ATOM 615 C C . GLN A 1 84 ? 2.109 -19.052 4.559 1.00 89.81 84 GLN A C 1
ATOM 617 O O . GLN A 1 84 ? 2.845 -19.867 5.120 1.00 89.81 84 GLN A O 1
ATOM 622 N N . SER A 1 85 ? 2.498 -18.408 3.454 1.00 93.00 85 SER A N 1
ATOM 623 C CA . SER A 1 85 ? 3.826 -18.591 2.871 1.00 93.00 85 SER A CA 1
ATOM 624 C C . SER A 1 85 ? 4.924 -18.184 3.855 1.00 93.00 85 SER A C 1
ATOM 626 O O . SER A 1 85 ? 4.860 -17.122 4.469 1.00 93.00 85 SER A O 1
ATOM 628 N N . LYS A 1 86 ? 5.998 -18.979 3.929 1.00 91.19 86 LYS A N 1
ATOM 629 C CA . LYS A 1 86 ? 7.186 -18.685 4.756 1.00 91.19 86 LYS A CA 1
ATOM 630 C C . LYS A 1 86 ? 7.929 -17.411 4.334 1.00 91.19 86 LYS A C 1
ATOM 632 O O . LYS A 1 86 ? 8.788 -16.942 5.073 1.00 91.19 86 LYS A O 1
ATOM 637 N N . LEU A 1 87 ? 7.627 -16.881 3.147 1.00 88.31 87 LEU A N 1
ATOM 638 C CA . LEU A 1 87 ? 8.203 -15.640 2.627 1.00 88.31 87 LEU A CA 1
ATOM 639 C C . LEU A 1 87 ? 7.607 -14.386 3.282 1.00 88.31 87 LEU A C 1
ATOM 641 O O . LEU A 1 87 ? 8.177 -13.308 3.145 1.00 88.31 87 LEU A O 1
ATOM 645 N N . LEU A 1 88 ? 6.469 -14.510 3.972 1.00 89.19 88 LEU A N 1
ATOM 646 C CA . LEU A 1 88 ? 5.759 -13.394 4.582 1.00 89.19 88 LEU A CA 1
ATOM 647 C C . LEU A 1 88 ? 5.541 -13.645 6.075 1.00 89.19 88 LEU A C 1
ATOM 649 O O . LEU A 1 88 ? 5.349 -14.773 6.524 1.00 89.19 88 LEU A O 1
ATOM 653 N N . ARG A 1 89 ? 5.530 -12.562 6.852 1.00 87.50 89 ARG A N 1
ATOM 654 C CA . ARG A 1 89 ? 5.113 -12.564 8.254 1.00 87.50 89 ARG A CA 1
ATOM 655 C C . ARG A 1 89 ? 4.054 -11.488 8.451 1.00 87.50 89 ARG A C 1
ATOM 657 O O . ARG A 1 89 ? 4.322 -10.319 8.193 1.00 87.50 89 ARG A O 1
ATOM 664 N N . TYR A 1 90 ? 2.873 -11.878 8.915 1.00 87.44 90 TYR A N 1
ATOM 665 C CA . TYR A 1 90 ? 1.841 -10.940 9.350 1.00 87.44 90 TYR A CA 1
ATOM 666 C C . TYR A 1 90 ? 1.798 -10.876 10.881 1.00 87.44 90 TYR A C 1
ATOM 668 O O . TYR A 1 90 ? 2.252 -11.790 11.571 1.00 87.44 90 TYR A O 1
ATOM 676 N N . HIS A 1 91 ? 1.306 -9.761 11.412 1.00 87.75 91 HIS A N 1
ATOM 677 C CA . HIS A 1 91 ? 1.215 -9.495 12.844 1.00 87.75 91 HIS A CA 1
ATOM 678 C C . HIS A 1 91 ? -0.215 -9.073 13.190 1.00 87.75 91 HIS A C 1
ATOM 680 O O . HIS A 1 91 ? -0.771 -8.213 12.511 1.00 87.75 91 HIS A O 1
ATOM 686 N N . GLY A 1 92 ? -0.773 -9.645 14.260 1.00 87.88 92 GLY A N 1
ATOM 687 C CA . GLY A 1 92 ? -2.162 -9.423 14.676 1.00 87.88 92 GLY A CA 1
ATOM 688 C C . GLY A 1 92 ? -3.139 -10.442 14.085 1.00 87.88 92 GLY A C 1
ATOM 689 O O . GLY A 1 92 ? -2.727 -11.405 13.435 1.00 87.88 92 GLY A O 1
ATOM 690 N N . ASP A 1 93 ? -4.429 -10.226 14.341 1.00 88.50 93 ASP A N 1
ATOM 691 C CA . ASP A 1 93 ? -5.511 -11.006 13.741 1.00 88.50 93 ASP A CA 1
ATOM 692 C C . ASP A 1 93 ? -5.903 -10.387 12.395 1.00 88.50 93 ASP A C 1
ATOM 694 O O . ASP A 1 93 ? -6.510 -9.318 12.336 1.00 88.50 93 ASP A O 1
ATOM 698 N N . VAL A 1 94 ? -5.479 -11.028 11.305 1.00 88.75 94 VAL A N 1
ATOM 699 C CA . VAL A 1 94 ? -5.727 -10.556 9.940 1.00 88.75 94 VAL A CA 1
ATOM 700 C C . VAL A 1 94 ? -6.847 -11.383 9.332 1.00 88.75 94 VAL A C 1
ATOM 702 O O . VAL A 1 94 ? -6.674 -12.562 9.025 1.00 88.75 94 VAL A O 1
ATOM 705 N N . GLN A 1 95 ? -7.983 -10.732 9.108 1.00 91.44 95 GLN A N 1
ATOM 706 C CA . GLN A 1 95 ? -9.130 -11.331 8.443 1.00 91.44 95 GLN A CA 1
ATOM 707 C C . GLN A 1 95 ? -9.019 -11.146 6.926 1.00 91.44 95 GLN A C 1
ATOM 709 O O . GLN A 1 95 ? -8.767 -10.053 6.422 1.00 91.44 95 GLN A O 1
ATOM 714 N N . PHE A 1 96 ? -9.217 -12.228 6.172 1.00 92.12 96 PHE A N 1
ATOM 715 C CA . PHE A 1 96 ? -9.092 -12.236 4.708 1.00 92.12 96 PHE A CA 1
ATOM 716 C C . PHE A 1 96 ? -10.422 -12.023 3.969 1.00 92.12 96 PHE A C 1
ATOM 718 O O . PHE A 1 96 ? -10.594 -12.455 2.824 1.00 92.12 96 PHE A O 1
ATOM 725 N N . PHE A 1 97 ? -11.345 -11.328 4.622 1.00 92.81 97 PHE A N 1
ATOM 726 C CA . PHE A 1 97 ? -12.570 -10.784 4.056 1.00 92.81 97 PHE A CA 1
ATOM 727 C C . PHE A 1 97 ? -12.635 -9.294 4.396 1.00 92.81 97 PHE A C 1
ATOM 729 O O . PHE A 1 97 ? -12.008 -8.842 5.350 1.00 92.81 97 PHE A O 1
ATOM 736 N N . CYS A 1 98 ? -13.364 -8.522 3.595 1.00 92.06 98 CYS A N 1
ATOM 737 C CA . CYS A 1 98 ? -13.577 -7.115 3.898 1.00 92.06 98 CYS A CA 1
ATOM 738 C C . CYS A 1 98 ? -14.894 -6.962 4.650 1.00 92.06 98 CYS A C 1
ATOM 740 O O . CYS A 1 98 ? -15.942 -7.340 4.128 1.00 92.06 98 CYS A O 1
ATOM 742 N N . GLN A 1 99 ? -14.818 -6.416 5.857 1.00 86.50 99 GLN A N 1
ATOM 743 C CA . GLN A 1 99 ? -15.967 -5.924 6.598 1.00 86.50 99 GLN A CA 1
ATOM 744 C C . GLN A 1 99 ? -15.921 -4.403 6.573 1.00 86.50 99 GLN A C 1
ATOM 746 O O . GLN A 1 99 ? -14.854 -3.807 6.724 1.00 86.50 99 GLN A O 1
ATOM 751 N N . GLU A 1 100 ? -17.075 -3.785 6.361 1.00 77.19 100 GLU A N 1
ATOM 752 C CA . GLU A 1 100 ? -17.205 -2.341 6.475 1.00 77.19 100 GLU A CA 1
ATOM 753 C C . GLU A 1 100 ? -16.907 -1.955 7.930 1.00 77.19 100 GLU A C 1
ATOM 755 O O . GLU A 1 100 ? -17.569 -2.420 8.859 1.00 77.19 100 GLU A O 1
ATOM 760 N N . MET A 1 101 ? -15.821 -1.209 8.139 1.00 70.12 101 MET A N 1
ATOM 761 C CA . MET A 1 101 ? -15.451 -0.721 9.463 1.00 70.12 101 MET A CA 1
ATOM 762 C C . MET A 1 101 ? -16.194 0.587 9.695 1.00 70.12 101 MET A C 1
ATOM 764 O O . MET A 1 101 ? -15.915 1.574 9.014 1.00 70.12 101 MET A O 1
ATOM 768 N N . GLU A 1 102 ? -17.114 0.606 10.656 1.00 74.12 102 GLU A N 1
ATOM 769 C CA . GLU A 1 102 ? -17.658 1.874 11.130 1.00 74.12 102 GLU A CA 1
ATOM 770 C C . GLU A 1 102 ? -16.581 2.632 11.907 1.00 74.12 102 GLU A C 1
ATOM 772 O O . GLU A 1 102 ? -15.805 2.054 12.679 1.00 74.12 102 GLU A O 1
ATOM 777 N N . ALA A 1 103 ? -16.497 3.939 11.661 1.00 75.94 103 ALA A N 1
ATOM 778 C CA . ALA A 1 103 ? -15.651 4.803 12.462 1.00 75.94 103 ALA A CA 1
ATOM 779 C C . ALA A 1 103 ? -16.158 4.770 13.908 1.00 75.94 103 ALA A C 1
ATOM 781 O O . ALA A 1 103 ? -17.361 4.838 14.141 1.00 75.94 103 ALA A O 1
ATOM 782 N N . ALA A 1 104 ? -15.244 4.665 14.873 1.00 76.75 104 ALA A N 1
ATOM 783 C CA . ALA A 1 104 ? -15.632 4.739 16.273 1.00 76.75 104 ALA A CA 1
ATOM 784 C C . ALA A 1 104 ? -16.281 6.099 16.557 1.00 76.75 104 ALA A C 1
ATOM 786 O O . ALA A 1 104 ? -15.718 7.141 16.201 1.00 76.75 104 ALA A O 1
ATOM 787 N N . ASP A 1 105 ? -17.438 6.078 17.216 1.00 85.25 105 ASP A N 1
ATOM 788 C CA . ASP A 1 105 ? -18.118 7.302 17.617 1.00 85.25 105 ASP A CA 1
ATOM 789 C C . ASP A 1 105 ? -17.236 8.111 18.579 1.00 85.25 105 ASP A C 1
ATOM 791 O O . ASP A 1 105 ? -16.646 7.553 19.515 1.00 85.25 105 ASP A O 1
ATOM 795 N N . PRO A 1 106 ? -17.127 9.436 18.383 1.00 87.81 106 PRO A N 1
ATOM 796 C CA . PRO A 1 106 ? -16.382 10.274 19.301 1.00 87.81 106 PRO A CA 1
ATOM 797 C C . PRO A 1 106 ? -17.073 10.287 20.668 1.00 87.81 106 PRO A C 1
ATOM 799 O O . PRO A 1 106 ? -18.245 10.641 20.793 1.00 87.81 106 PRO A O 1
ATOM 802 N N . ILE A 1 107 ? -16.326 9.953 21.720 1.00 90.38 107 ILE A N 1
ATOM 803 C CA . ILE A 1 107 ? -16.809 10.045 23.100 1.00 90.38 107 ILE A CA 1
ATOM 804 C C . ILE A 1 107 ? -16.477 11.436 23.641 1.00 90.38 107 ILE A C 1
ATOM 806 O O . ILE A 1 107 ? -15.349 11.913 23.516 1.00 90.38 107 ILE A O 1
ATOM 810 N N . THR A 1 108 ? -17.464 12.086 24.259 1.00 93.50 108 THR A N 1
ATOM 811 C CA . THR A 1 108 ? -17.289 13.391 24.908 1.00 93.50 108 THR A CA 1
ATOM 812 C C . THR A 1 108 ? -17.406 13.247 26.418 1.00 93.50 108 THR A C 1
ATOM 814 O O . THR A 1 108 ? -18.399 12.729 26.924 1.00 93.50 108 THR A O 1
ATOM 817 N N . PHE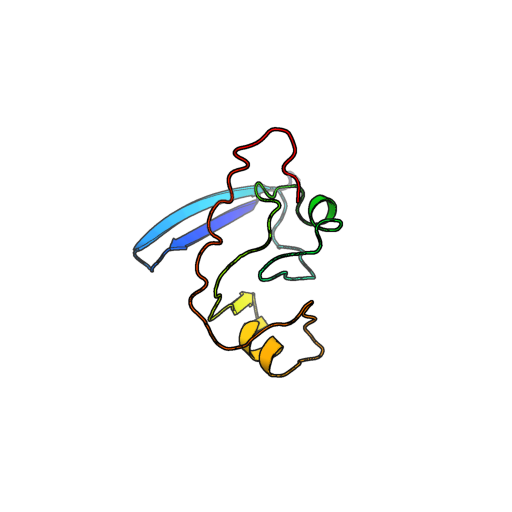 A 1 109 ? -16.419 13.759 27.148 1.00 95.44 109 PHE A N 1
ATOM 818 C CA . PHE A 1 109 ? -16.499 13.880 28.600 1.00 95.44 109 PHE A CA 1
ATOM 819 C C . PHE A 1 109 ? -17.246 15.159 28.977 1.00 95.44 109 PHE A C 1
ATOM 821 O O . PHE A 1 109 ? -16.771 16.265 28.723 1.00 95.44 109 PHE A O 1
ATOM 828 N N . THR A 1 110 ? -18.432 15.013 29.568 1.00 96.06 110 THR A N 1
ATOM 829 C CA . THR A 1 110 ? -19.305 16.146 29.919 1.00 96.06 110 THR A CA 1
ATOM 830 C C . THR A 1 110 ? -19.145 16.622 31.362 1.00 96.06 110 THR A C 1
ATOM 832 O O . THR A 1 110 ? -19.657 17.685 31.708 1.00 96.06 110 THR A O 1
ATOM 835 N N . THR A 1 111 ? -18.453 15.862 32.215 1.00 94.75 111 THR A N 1
ATOM 836 C CA . THR A 1 111 ? -18.207 16.203 33.625 1.00 94.75 111 THR A CA 1
ATOM 837 C C . THR A 1 111 ? -16.713 16.203 33.934 1.00 94.75 111 THR A C 1
ATOM 839 O O . THR A 1 111 ? -15.923 15.575 33.229 1.00 94.75 111 THR A O 1
ATOM 842 N N . ARG A 1 112 ? -16.307 16.925 34.988 1.00 92.00 112 ARG A N 1
ATOM 843 C CA . ARG A 1 112 ? -14.890 17.024 35.384 1.00 92.00 112 ARG A CA 1
ATOM 844 C C . ARG A 1 112 ? -14.336 15.710 35.924 1.00 92.00 112 ARG A C 1
ATOM 846 O O . ARG A 1 112 ? -13.133 15.494 35.862 1.00 92.00 112 ARG A O 1
ATOM 853 N N . GLU A 1 113 ? -15.200 14.866 36.470 1.00 95.56 113 GLU A N 1
ATOM 854 C CA . GLU A 1 113 ? -14.845 13.604 37.113 1.00 95.56 113 GLU A CA 1
ATOM 855 C C . GLU A 1 113 ? -14.737 12.444 36.114 1.00 95.56 113 GLU A C 1
ATOM 857 O O . GLU A 1 113 ? -14.361 11.343 36.506 1.00 95.56 113 GLU A O 1
ATOM 862 N N . ALA A 1 114 ? -15.092 12.654 34.843 1.00 95.69 114 ALA A N 1
ATOM 863 C CA . ALA A 1 114 ? -15.118 11.588 33.851 1.00 95.69 114 ALA A CA 1
ATOM 864 C C . ALA A 1 114 ? -13.713 11.271 33.297 1.00 95.69 114 ALA A C 1
ATOM 866 O O . ALA A 1 114 ? -12.946 12.175 32.966 1.00 95.69 114 ALA A O 1
ATOM 867 N N . PHE A 1 115 ? -13.393 9.977 33.181 1.00 92.44 115 PHE A N 1
ATOM 868 C CA . PHE A 1 115 ? -12.127 9.447 32.661 1.00 92.44 115 PHE A CA 1
ATOM 869 C C . PHE A 1 115 ? -12.350 8.118 31.909 1.00 92.44 115 PHE A C 1
ATOM 871 O O . PHE A 1 115 ? -13.394 7.485 32.079 1.00 92.44 115 PHE A O 1
ATOM 878 N N . LEU A 1 116 ? -11.380 7.720 31.075 1.00 88.31 116 LEU A N 1
ATOM 879 C CA . LEU A 1 116 ? -11.283 6.416 30.396 1.00 88.31 116 LEU A CA 1
ATOM 880 C C . LEU A 1 116 ? -9.995 5.705 30.818 1.00 88.31 116 LEU A C 1
ATOM 882 O O . LEU A 1 116 ? -8.979 6.416 30.993 1.00 88.31 116 LEU A O 1
#

Radius of gyration: 20.13 Å; chains: 1; bounding box: 55×36×52 Å

Organism: NCBI:txid1538125